Protein AF-A0A3D4UGZ9-F1 (afdb_monomer_lite)

Structure (mmCIF, N/CA/C/O backbone):
data_AF-A0A3D4UGZ9-F1
#
_entry.id   AF-A0A3D4UGZ9-F1
#
loop_
_atom_site.group_PDB
_atom_site.id
_atom_site.type_symbol
_atom_site.label_atom_id
_atom_site.label_alt_id
_atom_site.label_comp_id
_atom_site.label_asym_id
_atom_site.label_entity_id
_atom_site.label_seq_id
_atom_site.pdbx_PDB_ins_code
_atom_site.Cartn_x
_atom_site.Cartn_y
_atom_site.Cartn_z
_atom_site.occupancy
_atom_site.B_iso_or_equiv
_atom_site.auth_seq_id
_atom_site.auth_comp_id
_atom_site.auth_asym_id
_atom_site.auth_atom_id
_atom_site.pdbx_PDB_model_num
ATOM 1 N N . MET A 1 1 ? 10.983 0.831 2.701 1.00 63.72 1 MET A N 1
ATOM 2 C CA . MET A 1 1 ? 11.232 -0.296 1.772 1.00 63.72 1 MET A CA 1
ATOM 3 C C . MET A 1 1 ? 12.088 -1.407 2.385 1.00 63.72 1 MET A C 1
ATOM 5 O O . MET A 1 1 ? 12.460 -2.305 1.653 1.00 63.72 1 MET A O 1
ATOM 9 N N . LYS A 1 2 ? 12.383 -1.418 3.697 1.00 82.94 2 LYS A N 1
ATOM 10 C CA . LYS A 1 2 ? 13.277 -2.439 4.282 1.00 82.94 2 LYS A CA 1
ATOM 11 C C . LYS A 1 2 ? 12.765 -3.884 4.125 1.00 82.94 2 LYS A C 1
ATOM 13 O O . LYS A 1 2 ? 13.561 -4.806 4.152 1.00 82.94 2 LYS A O 1
ATOM 18 N N . GLN A 1 3 ? 11.457 -4.058 3.938 1.00 91.06 3 GLN A N 1
ATOM 19 C CA . GLN A 1 3 ? 10.785 -5.354 3.800 1.00 91.06 3 GLN A CA 1
ATOM 20 C C . GLN A 1 3 ? 10.280 -5.632 2.375 1.00 91.06 3 GLN A C 1
ATOM 22 O O . GLN A 1 3 ? 9.512 -6.568 2.171 1.00 91.06 3 GLN A O 1
ATOM 27 N N . CYS A 1 4 ? 10.652 -4.803 1.393 1.00 94.19 4 CYS A N 1
ATOM 28 C CA . CYS A 1 4 ? 10.205 -4.983 0.016 1.00 94.19 4 CYS A CA 1
ATOM 29 C C . CYS A 1 4 ? 11.372 -5.387 -0.880 1.00 94.19 4 CYS A C 1
AT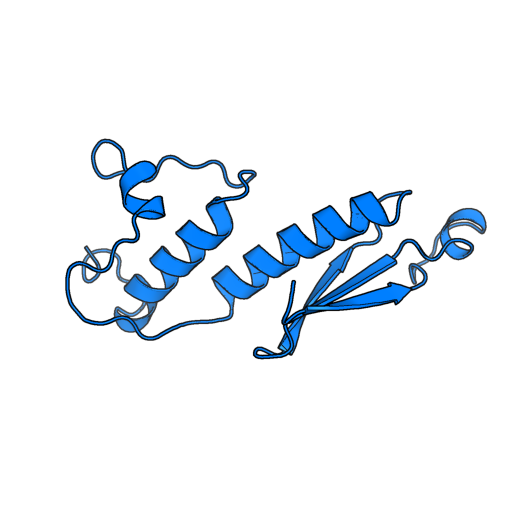OM 31 O O . CYS A 1 4 ? 12.402 -4.712 -0.878 1.00 94.19 4 CYS A O 1
ATOM 33 N N . THR A 1 5 ? 11.169 -6.412 -1.700 1.00 96.06 5 THR A N 1
ATOM 34 C CA . THR A 1 5 ? 12.089 -6.765 -2.784 1.00 96.06 5 THR A CA 1
ATOM 35 C C . THR A 1 5 ? 11.657 -6.044 -4.057 1.00 96.06 5 THR A C 1
ATOM 37 O O . THR A 1 5 ? 10.473 -6.039 -4.396 1.00 96.06 5 THR A O 1
ATOM 40 N N . LEU A 1 6 ? 12.604 -5.398 -4.743 1.00 95.44 6 LEU A N 1
ATOM 41 C CA . LEU A 1 6 ? 12.376 -4.712 -6.016 1.00 95.44 6 LEU A CA 1
ATOM 42 C C . LEU A 1 6 ? 13.094 -5.461 -7.130 1.00 95.44 6 LEU A C 1
ATOM 44 O O . LEU A 1 6 ? 14.318 -5.567 -7.111 1.00 95.44 6 LEU A O 1
ATOM 48 N N . THR A 1 7 ? 12.333 -5.874 -8.136 1.00 94.25 7 THR A N 1
ATOM 49 C CA . THR A 1 7 ? 12.856 -6.501 -9.350 1.00 94.25 7 THR A CA 1
ATOM 50 C C . THR A 1 7 ? 12.572 -5.609 -10.549 1.00 94.25 7 THR A C 1
ATOM 52 O O . THR A 1 7 ? 11.495 -5.019 -10.669 1.00 94.25 7 THR A O 1
ATOM 55 N N . ARG A 1 8 ? 13.557 -5.484 -11.440 1.00 92.25 8 ARG A N 1
ATOM 56 C CA . ARG A 1 8 ? 13.409 -4.794 -12.724 1.00 92.25 8 ARG A CA 1
ATOM 57 C C . ARG A 1 8 ? 13.291 -5.833 -13.826 1.00 92.25 8 ARG A C 1
ATOM 59 O O . ARG A 1 8 ? 13.982 -6.843 -13.792 1.00 92.25 8 ARG A O 1
ATOM 66 N N . GLY A 1 9 ? 12.427 -5.576 -14.795 1.00 87.19 9 GLY A N 1
ATOM 67 C CA . GLY A 1 9 ? 12.203 -6.485 -15.906 1.00 87.19 9 GLY A CA 1
ATOM 68 C C . GLY A 1 9 ? 11.835 -5.759 -17.188 1.00 87.19 9 GLY A C 1
ATOM 69 O O . GLY A 1 9 ? 11.754 -4.527 -17.252 1.00 87.19 9 GLY A O 1
ATOM 70 N N . ARG A 1 10 ? 11.587 -6.550 -18.226 1.00 81.88 10 ARG A N 1
ATOM 71 C CA . ARG A 1 10 ? 11.065 -6.075 -19.509 1.00 81.88 10 ARG A CA 1
ATOM 72 C C . ARG A 1 10 ? 9.546 -6.166 -19.479 1.00 81.88 10 ARG A C 1
ATOM 74 O O . ARG A 1 10 ? 8.993 -7.087 -18.889 1.00 81.88 10 ARG A O 1
ATOM 81 N N . ALA A 1 11 ? 8.869 -5.208 -20.104 1.00 66.50 11 ALA A N 1
ATOM 82 C CA . ALA A 1 11 ? 7.425 -5.304 -20.264 1.00 66.50 11 ALA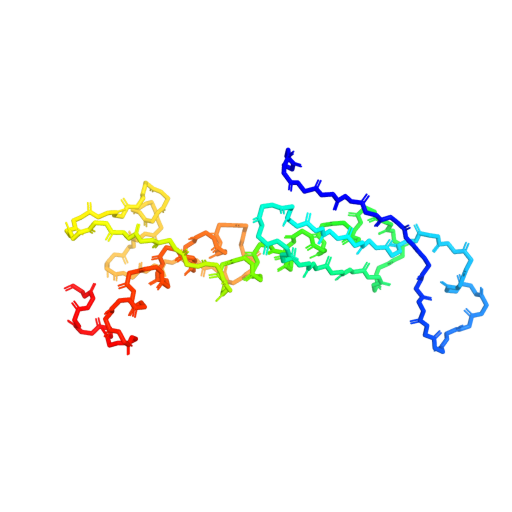 A CA 1
ATOM 83 C C . ALA A 1 11 ? 7.118 -6.449 -21.243 1.00 66.50 11 ALA A C 1
ATOM 85 O O . ALA A 1 11 ? 7.512 -6.378 -22.403 1.00 66.50 11 ALA A O 1
ATOM 86 N N . SER A 1 12 ? 6.435 -7.496 -20.784 1.00 58.91 12 SER A N 1
ATOM 87 C CA . SER A 1 12 ? 5.897 -8.543 -21.651 1.00 58.91 12 SER A CA 1
ATOM 88 C C . SER A 1 12 ? 4.541 -8.087 -22.202 1.00 58.91 12 SER A C 1
ATOM 90 O O . SER A 1 12 ? 3.617 -7.764 -21.459 1.00 58.91 12 SER A O 1
ATOM 92 N N . GLY A 1 13 ? 4.429 -7.982 -23.525 1.00 58.88 13 GLY A N 1
ATOM 93 C CA . GLY A 1 13 ? 3.176 -7.659 -24.209 1.00 58.88 13 GLY A CA 1
ATOM 94 C C . GLY A 1 13 ? 3.392 -7.325 -25.688 1.00 58.88 13 GLY A C 1
ATOM 95 O O . GLY A 1 13 ? 4.501 -6.936 -26.059 1.00 58.88 13 GLY A O 1
ATOM 96 N N . PRO A 1 14 ? 2.361 -7.452 -26.546 1.00 49.12 14 PRO A N 1
ATOM 97 C CA . PRO A 1 14 ? 2.451 -7.093 -27.958 1.00 49.12 14 PRO A CA 1
ATOM 98 C C . PRO A 1 14 ? 2.644 -5.576 -28.067 1.00 49.12 14 PRO A C 1
ATOM 100 O O . PRO A 1 14 ? 1.724 -4.777 -27.906 1.00 49.12 14 PRO A O 1
ATOM 103 N N . GLY A 1 15 ? 3.890 -5.161 -28.247 1.00 51.84 15 GLY A N 1
ATOM 104 C CA . GLY A 1 15 ? 4.294 -3.769 -28.344 1.00 51.84 15 GLY A CA 1
ATOM 105 C C . GLY A 1 15 ? 5.541 -3.671 -29.204 1.00 51.84 15 GLY A C 1
ATOM 106 O O . GLY A 1 15 ? 6.421 -4.526 -29.121 1.00 51.84 15 GLY A O 1
ATOM 107 N N . GLY A 1 16 ? 5.587 -2.644 -30.054 1.00 59.66 16 GLY A N 1
ATOM 108 C CA . GLY A 1 16 ? 6.659 -2.440 -31.024 1.00 59.66 16 GLY A CA 1
ATOM 109 C C . GLY A 1 16 ? 8.062 -2.469 -30.409 1.00 59.66 16 GLY A C 1
ATOM 110 O O . GLY A 1 16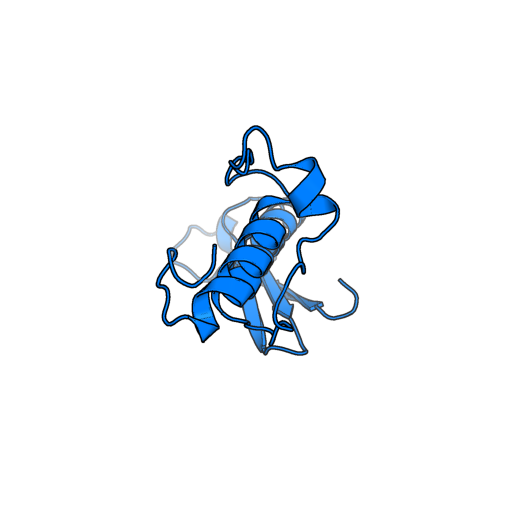 ? 8.252 -2.212 -29.220 1.00 59.66 16 GLY A O 1
ATOM 111 N N . GLN A 1 17 ? 9.047 -2.749 -31.262 1.00 58.09 17 GLN A N 1
ATOM 112 C CA . GLN A 1 17 ? 10.460 -3.032 -30.967 1.00 58.09 17 GLN A CA 1
ATOM 113 C C . GLN A 1 17 ? 11.114 -2.123 -29.897 1.00 58.09 17 GLN A C 1
ATOM 115 O O . GLN A 1 17 ? 11.958 -2.580 -29.130 1.00 58.09 17 GLN A O 1
ATOM 120 N N . HIS A 1 18 ? 10.684 -0.860 -29.779 1.00 52.84 18 HIS A N 1
ATOM 121 C CA . HIS A 1 18 ? 11.176 0.095 -28.778 1.00 52.84 18 HIS A CA 1
ATOM 122 C C . HIS A 1 18 ? 10.711 -0.202 -27.333 1.00 52.84 18 HIS A C 1
ATOM 124 O O . HIS A 1 18 ? 11.459 0.031 -26.385 1.00 52.84 18 HIS A O 1
ATOM 130 N N . ARG A 1 19 ? 9.501 -0.749 -27.134 1.00 52.94 19 ARG A N 1
ATOM 131 C CA . ARG A 1 19 ? 8.942 -1.079 -25.804 1.00 52.94 19 ARG A CA 1
ATOM 132 C C . ARG A 1 19 ? 9.647 -2.276 -25.151 1.00 52.94 19 ARG A C 1
ATOM 134 O O . ARG A 1 19 ? 9.695 -2.359 -23.928 1.00 52.94 19 ARG A O 1
ATOM 141 N N . ASN A 1 20 ? 10.248 -3.149 -25.960 1.00 55.47 20 ASN A N 1
ATOM 142 C CA . ASN A 1 20 ? 10.851 -4.408 -25.511 1.00 55.47 20 ASN A CA 1
ATOM 143 C C . ASN A 1 20 ? 12.340 -4.284 -25.140 1.00 55.47 20 ASN A C 1
ATOM 145 O O . ASN A 1 20 ? 12.907 -5.226 -24.589 1.00 55.47 20 ASN A O 1
ATOM 149 N N . LYS A 1 21 ? 12.987 -3.141 -25.426 1.00 57.72 21 LYS A N 1
ATOM 150 C CA . LYS A 1 21 ? 14.445 -2.984 -25.266 1.00 57.72 21 LYS A CA 1
ATOM 151 C C . LYS A 1 21 ? 14.880 -2.462 -23.891 1.00 57.72 21 LYS A C 1
ATOM 153 O O . LYS A 1 21 ? 16.020 -2.696 -23.504 1.00 57.72 21 LYS A O 1
ATOM 158 N N . VAL A 1 22 ? 14.015 -1.768 -23.145 1.00 66.56 22 VAL A N 1
ATOM 159 C CA . VAL A 1 22 ? 14.410 -1.105 -21.888 1.00 66.56 22 VAL A CA 1
ATOM 160 C C . VAL A 1 22 ? 13.736 -1.756 -20.682 1.00 66.56 22 VAL A C 1
ATOM 162 O O . VAL A 1 22 ? 12.507 -1.817 -20.605 1.00 66.56 22 VAL A O 1
ATOM 165 N N . GLU A 1 23 ? 14.546 -2.188 -19.711 1.00 78.50 23 GLU A N 1
ATOM 166 C CA . GLU A 1 23 ? 14.122 -2.765 -18.425 1.00 78.50 23 GLU A CA 1
ATOM 167 C C . GLU A 1 23 ? 13.518 -1.701 -17.495 1.00 78.50 23 GLU A C 1
ATOM 169 O O . GLU A 1 23 ? 14.110 -1.222 -16.516 1.00 78.50 23 GLU A O 1
ATOM 174 N N . THR A 1 24 ? 12.330 -1.253 -17.885 1.00 88.19 24 THR A N 1
ATOM 175 C CA . THR A 1 24 ? 11.544 -0.219 -17.208 1.00 88.19 24 THR A CA 1
ATOM 176 C C . THR A 1 24 ? 10.420 -0.802 -16.371 1.00 88.19 24 THR A C 1
ATOM 178 O O . THR A 1 24 ? 9.873 -0.072 -15.545 1.00 88.19 24 THR A O 1
ATOM 181 N N . HIS A 1 25 ? 10.087 -2.084 -16.549 1.00 92.00 25 HIS A N 1
ATOM 182 C CA . HIS A 1 25 ? 9.087 -2.761 -15.736 1.00 92.00 25 HIS A CA 1
ATOM 183 C C . HIS A 1 25 ? 9.626 -2.937 -14.315 1.00 92.00 25 HIS A C 1
ATOM 185 O O . HIS A 1 25 ? 10.779 -3.329 -14.133 1.00 92.00 25 HIS A O 1
ATOM 191 N N . ILE A 1 26 ? 8.802 -2.624 -13.322 1.00 95.00 26 ILE A N 1
ATOM 192 C CA . ILE A 1 26 ? 9.116 -2.748 -11.903 1.00 95.00 26 ILE A CA 1
ATOM 193 C C . ILE A 1 26 ? 8.116 -3.699 -11.266 1.00 95.00 26 ILE A C 1
ATOM 195 O O . ILE A 1 26 ? 6.912 -3.460 -11.343 1.00 95.00 26 ILE A O 1
ATOM 199 N N . THR A 1 27 ? 8.636 -4.694 -10.564 1.00 95.25 27 THR A N 1
ATOM 200 C CA . THR A 1 27 ? 7.888 -5.574 -9.668 1.00 95.25 27 THR A CA 1
ATOM 201 C C . THR A 1 27 ? 8.335 -5.291 -8.240 1.00 95.25 27 THR A C 1
ATOM 203 O O . THR A 1 27 ? 9.533 -5.211 -7.963 1.00 95.25 27 THR A O 1
ATOM 206 N N . LEU A 1 28 ? 7.381 -5.094 -7.333 1.00 96.88 28 LEU A N 1
ATOM 207 C CA . LEU A 1 28 ? 7.621 -4.935 -5.903 1.00 96.88 28 LEU A CA 1
ATOM 208 C C . LEU A 1 28 ? 6.878 -6.021 -5.137 1.00 96.88 28 LEU A C 1
ATOM 210 O O . LEU A 1 28 ? 5.662 -6.127 -5.264 1.00 96.88 28 LEU A O 1
ATOM 214 N N . VAL A 1 29 ? 7.600 -6.743 -4.287 1.00 97.44 29 VAL A N 1
ATOM 215 C CA . VAL A 1 29 ? 7.045 -7.775 -3.404 1.00 97.44 29 VAL A CA 1
ATOM 216 C C . VAL A 1 29 ? 7.245 -7.339 -1.961 1.00 97.44 29 VAL A C 1
ATOM 218 O O . VAL A 1 29 ? 8.353 -6.964 -1.582 1.00 97.44 29 VAL A O 1
ATOM 221 N N . HIS A 1 30 ? 6.192 -7.363 -1.146 1.00 97.25 30 HIS A N 1
ATOM 222 C CA . HIS A 1 30 ? 6.307 -7.206 0.301 1.00 97.25 30 HIS A CA 1
ATOM 223 C C . HIS A 1 30 ? 6.587 -8.571 0.935 1.00 97.25 30 HIS A C 1
ATOM 225 O O . HIS A 1 30 ? 5.688 -9.395 1.071 1.00 97.25 30 HIS A O 1
ATOM 231 N N . ASN A 1 31 ? 7.842 -8.811 1.319 1.00 96.56 31 ASN A N 1
ATOM 232 C CA . ASN A 1 31 ? 8.322 -10.136 1.722 1.00 96.56 31 ASN A CA 1
ATOM 233 C C . ASN A 1 31 ? 7.526 -10.760 2.886 1.00 96.56 31 ASN A C 1
ATOM 235 O O . ASN A 1 31 ? 7.225 -11.945 2.795 1.00 96.56 31 ASN A O 1
ATOM 239 N N . PRO A 1 32 ? 7.130 -10.012 3.940 1.00 95.56 32 PRO A N 1
ATOM 240 C CA . PRO A 1 32 ? 6.381 -10.596 5.053 1.00 95.56 32 PRO A CA 1
ATOM 241 C C . PRO A 1 32 ? 4.986 -11.103 4.678 1.00 95.56 32 PRO A C 1
ATOM 243 O O . PRO A 1 32 ? 4.488 -12.015 5.323 1.00 95.56 32 PRO A O 1
ATOM 246 N N . THR A 1 33 ? 4.339 -10.505 3.671 1.00 95.75 33 THR A N 1
ATOM 247 C CA . THR A 1 33 ? 2.939 -10.820 3.328 1.00 95.75 33 THR A CA 1
ATOM 248 C C . THR A 1 33 ? 2.792 -11.500 1.971 1.00 95.75 33 THR A C 1
ATOM 250 O O . THR A 1 33 ? 1.682 -11.852 1.594 1.00 95.75 33 THR A O 1
ATOM 253 N N . GLY A 1 34 ? 3.867 -11.612 1.185 1.00 96.31 34 GLY A N 1
ATOM 254 C CA . GLY A 1 34 ? 3.845 -12.138 -0.185 1.00 96.31 34 GLY A CA 1
ATOM 255 C C . GLY A 1 34 ? 3.140 -11.247 -1.218 1.00 96.31 34 GLY A C 1
ATOM 256 O O . GLY A 1 34 ? 3.220 -11.521 -2.410 1.00 96.31 34 GLY A O 1
ATOM 257 N N . VAL A 1 35 ? 2.473 -10.169 -0.792 1.00 97.19 35 VAL A N 1
ATOM 258 C CA . VAL A 1 35 ? 1.725 -9.267 -1.680 1.00 97.19 35 VAL A CA 1
ATOM 259 C C . VAL A 1 35 ? 2.665 -8.612 -2.687 1.00 97.19 35 VAL A C 1
ATOM 261 O O . VAL A 1 35 ? 3.669 -7.993 -2.323 1.00 97.19 35 VAL A O 1
ATOM 264 N N . GLU A 1 36 ? 2.288 -8.701 -3.957 1.00 96.81 36 GLU A N 1
ATOM 265 C CA . GLU A 1 36 ? 3.039 -8.158 -5.079 1.00 96.81 36 GLU A CA 1
ATOM 266 C C . GLU A 1 36 ? 2.264 -7.032 -5.776 1.00 96.81 36 GLU A C 1
ATOM 268 O O . GLU A 1 36 ? 1.039 -7.066 -5.897 1.00 96.81 36 GLU A O 1
ATOM 273 N N . ALA A 1 37 ? 2.990 -6.034 -6.280 1.00 96.69 37 ALA A N 1
ATOM 274 C CA . ALA A 1 37 ? 2.465 -5.102 -7.264 1.00 96.69 37 ALA A CA 1
ATOM 275 C C . ALA A 1 37 ? 3.498 -4.763 -8.339 1.00 96.69 37 ALA A C 1
ATOM 277 O O . ALA A 1 37 ? 4.689 -4.599 -8.070 1.00 96.69 37 ALA A O 1
ATOM 278 N N . GLN A 1 38 ? 3.008 -4.576 -9.562 1.00 95.38 38 GLN A N 1
ATOM 279 C CA . GLN A 1 38 ? 3.831 -4.330 -10.741 1.00 95.38 38 GLN A CA 1
ATOM 280 C C . GLN A 1 38 ? 3.449 -3.024 -11.440 1.00 95.38 38 GLN A C 1
ATOM 282 O O . GLN A 1 38 ? 2.308 -2.560 -11.337 1.00 95.38 38 GLN A O 1
ATOM 287 N N . ALA A 1 39 ? 4.389 -2.426 -12.172 1.00 94.25 39 ALA A N 1
ATOM 288 C CA . ALA A 1 39 ? 4.144 -1.293 -13.062 1.00 94.25 39 ALA A CA 1
ATOM 289 C C . ALA A 1 39 ? 5.137 -1.269 -14.231 1.00 94.25 39 ALA A C 1
ATOM 291 O O . ALA A 1 39 ? 6.336 -1.472 -14.055 1.00 94.25 39 ALA A O 1
ATOM 292 N N . GLY A 1 40 ? 4.638 -0.961 -15.425 1.00 91.69 40 GLY A N 1
ATOM 293 C CA . GLY A 1 40 ? 5.427 -0.947 -16.663 1.00 91.69 40 GLY A CA 1
ATOM 294 C C . GLY A 1 40 ? 4.861 -0.031 -17.747 1.00 91.69 40 GLY A C 1
ATOM 295 O O . GLY A 1 40 ? 5.252 -0.122 -18.907 1.00 91.69 40 GLY A O 1
ATOM 296 N N . GLU A 1 41 ? 3.900 0.821 -17.395 1.00 88.62 41 GLU A N 1
ATOM 297 C CA . GLU A 1 41 ? 3.208 1.721 -18.319 1.00 88.62 41 GLU A CA 1
ATOM 298 C C . GLU A 1 41 ? 3.970 3.023 -18.614 1.00 88.62 41 GLU A C 1
ATOM 300 O O . GLU A 1 41 ? 3.650 3.720 -19.577 1.00 88.62 41 GLU A O 1
ATOM 305 N N . ARG A 1 42 ? 4.959 3.392 -17.792 1.00 89.94 42 ARG A N 1
ATOM 306 C CA . ARG A 1 42 ? 5.765 4.606 -17.975 1.00 89.94 42 ARG A CA 1
ATOM 307 C C . ARG A 1 42 ? 7.073 4.302 -18.688 1.00 89.94 42 ARG A C 1
ATOM 309 O O . ARG A 1 42 ? 7.601 3.196 -18.614 1.00 89.94 42 ARG A O 1
ATOM 316 N N . ARG A 1 43 ? 7.620 5.327 -19.346 1.00 85.94 43 ARG A N 1
ATOM 317 C CA . ARG A 1 43 ? 8.900 5.248 -20.069 1.00 85.94 43 ARG A CA 1
ATOM 318 C C . ARG A 1 43 ? 10.099 5.165 -19.125 1.00 85.94 43 ARG A C 1
ATOM 320 O O . ARG A 1 43 ? 11.130 4.627 -19.503 1.00 85.94 43 ARG A O 1
ATOM 327 N N . LEU A 1 44 ? 9.981 5.717 -17.916 1.00 89.38 44 LEU A N 1
ATOM 328 C CA . LEU A 1 44 ? 11.064 5.762 -16.939 1.00 89.38 44 LEU A CA 1
ATOM 329 C C . LEU A 1 44 ? 10.826 4.756 -15.810 1.00 89.38 44 LEU A C 1
ATOM 331 O O . LEU A 1 44 ? 9.785 4.776 -15.153 1.00 89.38 44 LEU A O 1
ATOM 335 N N . ALA A 1 45 ? 11.846 3.950 -15.504 1.00 90.62 45 ALA A N 1
ATOM 336 C CA . ALA A 1 45 ? 11.805 2.974 -14.411 1.00 90.62 45 ALA A CA 1
ATOM 337 C C . ALA A 1 45 ? 11.459 3.619 -13.055 1.00 90.62 45 ALA A C 1
ATOM 339 O O . ALA A 1 45 ? 10.679 3.070 -12.286 1.00 90.62 45 ALA A O 1
ATOM 340 N N . LYS A 1 46 ? 11.969 4.829 -12.781 1.00 93.81 46 LYS A N 1
ATOM 341 C CA . LYS A 1 46 ? 11.674 5.582 -11.548 1.00 93.81 46 LYS A CA 1
ATOM 342 C C . LYS A 1 46 ? 10.196 5.965 -11.427 1.00 93.81 46 LYS A C 1
ATOM 344 O O . LYS A 1 46 ? 9.653 6.003 -10.326 1.00 93.81 46 LYS A O 1
ATOM 349 N N . GLU A 1 47 ? 9.535 6.262 -12.543 1.00 94.38 47 GLU A N 1
ATOM 350 C CA . GLU A 1 47 ? 8.099 6.546 -12.547 1.00 94.38 47 GLU A CA 1
ATOM 351 C C . GLU A 1 47 ? 7.296 5.270 -12.316 1.00 94.38 47 GLU A C 1
ATOM 353 O O . GLU A 1 47 ? 6.407 5.266 -11.465 1.00 94.38 47 GLU A O 1
ATOM 358 N N . ASN A 1 48 ? 7.667 4.174 -12.984 1.00 94.25 48 ASN A N 1
ATOM 359 C CA . ASN A 1 48 ? 7.074 2.862 -12.729 1.00 94.25 48 ASN A CA 1
ATOM 360 C C . ASN A 1 48 ? 7.273 2.432 -11.271 1.00 94.25 48 ASN A C 1
ATOM 362 O O . ASN A 1 48 ? 6.328 1.967 -10.651 1.00 94.25 48 ASN A O 1
ATOM 366 N N . GLN A 1 49 ? 8.428 2.696 -10.658 1.00 95.12 49 GLN A N 1
ATOM 367 C CA . GLN A 1 49 ? 8.663 2.394 -9.244 1.00 95.12 49 GLN A CA 1
ATOM 368 C C . GLN A 1 49 ? 7.696 3.146 -8.320 1.00 95.12 49 GLN A C 1
ATOM 370 O O . GLN A 1 49 ? 7.166 2.561 -7.377 1.00 95.12 49 GLN A O 1
ATOM 375 N N . ARG A 1 50 ? 7.419 4.431 -8.591 1.00 95.06 50 ARG A N 1
ATOM 376 C CA . ARG A 1 50 ? 6.423 5.202 -7.823 1.00 95.06 50 ARG A CA 1
ATOM 377 C C . ARG A 1 50 ? 5.019 4.625 -7.986 1.00 95.06 50 ARG A C 1
ATOM 379 O O . ARG A 1 50 ? 4.272 4.560 -7.012 1.00 95.06 50 ARG A O 1
ATOM 386 N N . VAL A 1 51 ? 4.666 4.205 -9.200 1.00 95.44 51 VAL A N 1
ATOM 387 C CA . VAL A 1 51 ? 3.358 3.604 -9.481 1.00 95.44 51 VAL A CA 1
ATOM 388 C C . VAL A 1 51 ? 3.221 2.235 -8.816 1.00 95.44 51 VAL A C 1
ATOM 390 O O . VAL A 1 51 ? 2.239 2.015 -8.110 1.00 95.44 51 VAL A O 1
ATOM 393 N N . ALA A 1 52 ? 4.213 1.355 -8.964 1.00 95.88 52 ALA A N 1
ATOM 394 C CA . ALA A 1 52 ? 4.257 0.049 -8.315 1.00 95.88 52 ALA A CA 1
ATOM 395 C C . ALA A 1 52 ? 4.160 0.195 -6.793 1.00 95.88 52 ALA A C 1
ATOM 397 O O . ALA A 1 52 ? 3.376 -0.503 -6.164 1.00 95.88 52 ALA A O 1
ATOM 398 N N . LEU A 1 53 ? 4.871 1.160 -6.197 1.00 95.56 53 LEU A N 1
ATOM 399 C CA . LEU A 1 53 ? 4.801 1.404 -4.755 1.00 95.56 53 LEU A CA 1
ATOM 400 C C . LEU A 1 53 ? 3.404 1.854 -4.318 1.00 95.56 53 LEU A C 1
ATOM 402 O O . LEU A 1 53 ? 2.903 1.401 -3.290 1.00 95.56 53 LEU A O 1
ATOM 406 N N . LYS A 1 54 ? 2.765 2.745 -5.084 1.00 95.31 54 LYS A N 1
ATOM 407 C CA . LYS A 1 54 ? 1.394 3.180 -4.797 1.00 95.31 54 LYS A CA 1
ATOM 408 C C . LYS A 1 54 ? 0.412 2.008 -4.877 1.00 95.31 54 LYS A C 1
ATOM 410 O O . LYS A 1 54 ? -0.434 1.882 -3.997 1.00 95.31 54 LYS A O 1
ATOM 415 N N . ARG A 1 55 ? 0.540 1.159 -5.901 1.00 96.31 55 ARG A N 1
ATOM 416 C CA . ARG A 1 55 ? -0.265 -0.061 -6.060 1.00 96.31 55 ARG A CA 1
ATOM 417 C C . ARG A 1 55 ? -0.029 -1.026 -4.901 1.00 96.31 55 ARG A C 1
ATOM 419 O O . ARG A 1 55 ? -0.997 -1.421 -4.272 1.00 96.31 55 ARG A O 1
ATOM 426 N N . LEU A 1 56 ? 1.229 -1.292 -4.545 1.00 97.00 56 LEU A N 1
ATOM 427 C CA . LEU A 1 56 ? 1.586 -2.177 -3.435 1.00 97.00 56 LEU A CA 1
ATOM 428 C C . LEU A 1 56 ? 0.946 -1.723 -2.123 1.00 97.00 56 LEU A C 1
ATOM 430 O O . LEU A 1 56 ? 0.358 -2.531 -1.418 1.00 97.00 56 LEU A O 1
ATOM 434 N N . ARG A 1 57 ? 1.016 -0.423 -1.809 1.00 96.38 57 ARG A N 1
ATOM 435 C CA . ARG A 1 57 ? 0.384 0.131 -0.602 1.00 96.38 57 ARG A CA 1
ATOM 436 C C . ARG A 1 57 ? -1.125 -0.096 -0.581 1.00 96.38 57 ARG A C 1
ATOM 438 O O . ARG A 1 57 ? -1.655 -0.412 0.474 1.00 96.38 57 ARG A O 1
ATOM 445 N N . LEU A 1 58 ? -1.801 0.062 -1.719 1.00 96.75 58 LEU A N 1
ATOM 446 C CA . LEU A 1 58 ? -3.235 -0.218 -1.824 1.00 96.75 58 LEU A CA 1
ATOM 447 C C . LEU A 1 58 ? -3.526 -1.714 -1.682 1.00 96.75 58 LEU A C 1
ATOM 449 O O . LEU A 1 58 ? -4.415 -2.070 -0.922 1.00 96.75 58 LEU A O 1
ATOM 453 N N . CYS A 1 59 ? -2.755 -2.581 -2.344 1.00 96.94 59 CYS A N 1
ATOM 454 C CA . CYS A 1 59 ? -2.901 -4.030 -2.217 1.00 96.94 59 CYS A CA 1
ATOM 455 C C . CYS A 1 59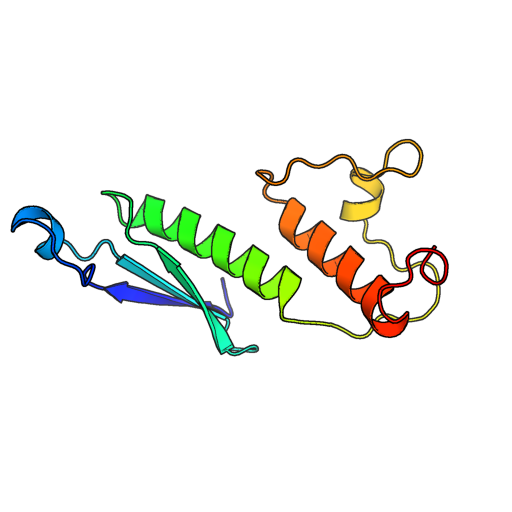 ? -2.748 -4.469 -0.758 1.00 96.94 59 CYS A C 1
ATOM 457 O O . CYS A 1 59 ? -3.640 -5.132 -0.242 1.00 96.94 59 CYS A O 1
ATOM 459 N N . LEU A 1 60 ? -1.691 -4.018 -0.072 1.00 96.62 60 LEU A N 1
ATOM 460 C CA . LEU A 1 60 ? -1.486 -4.266 1.358 1.00 96.62 60 LEU A CA 1
ATOM 461 C C . LEU A 1 60 ? -2.675 -3.774 2.183 1.00 96.62 60 LEU A C 1
ATOM 463 O O . LEU A 1 60 ? -3.241 -4.546 2.948 1.00 96.62 60 LEU A O 1
ATOM 467 N N . ALA A 1 61 ? -3.100 -2.528 1.961 1.00 95.94 61 ALA A N 1
ATOM 468 C CA . ALA A 1 61 ? -4.233 -1.949 2.667 1.00 95.94 61 ALA A CA 1
ATOM 469 C C . ALA A 1 61 ? -5.521 -2.750 2.486 1.00 95.94 61 ALA A C 1
ATOM 471 O O . ALA A 1 61 ? -6.319 -2.767 3.404 1.00 95.94 61 ALA A O 1
ATOM 472 N N . THR A 1 62 ? -5.726 -3.425 1.350 1.00 95.38 62 THR A N 1
ATOM 473 C CA . THR A 1 62 ? -6.940 -4.215 1.066 1.00 95.38 62 THR A CA 1
ATOM 474 C C . THR A 1 62 ? -6.837 -5.703 1.396 1.00 95.38 62 THR A C 1
ATOM 476 O O . THR A 1 62 ? -7.853 -6.302 1.728 1.00 95.38 62 THR A O 1
ATOM 479 N N . GLN A 1 63 ? -5.642 -6.296 1.370 1.00 95.75 63 GLN A N 1
ATOM 480 C CA . GLN A 1 63 ? -5.457 -7.752 1.474 1.00 95.75 63 GLN A CA 1
ATOM 481 C C . GLN A 1 63 ? -4.890 -8.213 2.817 1.00 95.75 63 GLN A C 1
ATOM 483 O O . GLN A 1 63 ? -4.996 -9.389 3.143 1.00 95.75 63 GLN A O 1
ATOM 488 N N . VAL A 1 64 ? -4.261 -7.321 3.581 1.00 95.19 64 VAL A N 1
ATOM 489 C CA . VAL A 1 64 ? -3.583 -7.678 4.831 1.00 95.19 64 VAL A CA 1
ATOM 490 C C . VAL A 1 64 ? -4.336 -7.053 5.983 1.00 95.19 64 VAL A C 1
ATOM 492 O O . VAL A 1 64 ? -4.323 -5.829 6.093 1.00 95.19 64 VAL A O 1
ATOM 495 N N . ARG A 1 65 ? -4.963 -7.887 6.816 1.00 94.44 65 ARG A N 1
ATOM 496 C CA . ARG A 1 65 ? -5.611 -7.474 8.065 1.00 94.44 65 ARG A CA 1
ATOM 497 C C . ARG A 1 65 ? -4.668 -7.612 9.249 1.00 94.44 65 ARG A C 1
ATOM 499 O O . ARG A 1 65 ? -3.834 -8.519 9.276 1.00 94.44 65 ARG A O 1
ATOM 506 N N . VAL A 1 66 ? -4.836 -6.731 10.224 1.00 91.12 66 VAL A N 1
ATOM 507 C CA . VAL A 1 66 ? -4.206 -6.835 11.541 1.00 91.12 66 VAL A CA 1
ATOM 508 C C . VAL A 1 66 ? -5.303 -6.801 12.595 1.00 91.12 66 VAL A C 1
ATOM 510 O O . VAL A 1 66 ? -6.224 -5.995 12.506 1.00 91.12 66 VAL A O 1
ATOM 513 N N . GLU A 1 67 ? -5.206 -7.679 13.591 1.00 88.44 67 GLU A N 1
ATOM 514 C CA . GLU A 1 67 ? -6.109 -7.628 14.737 1.00 88.44 67 GLU A CA 1
ATOM 515 C C . GLU A 1 67 ? -5.895 -6.334 15.517 1.00 88.44 67 GLU A C 1
ATOM 517 O O . GLU A 1 67 ? -4.770 -5.964 15.864 1.00 88.44 67 GLU A O 1
ATOM 522 N N . VAL A 1 68 ? -6.999 -5.656 15.807 1.00 89.19 68 VAL A N 1
ATOM 523 C CA . VAL A 1 68 ? -7.002 -4.420 16.577 1.00 89.19 68 VAL A CA 1
ATOM 524 C C . VAL A 1 68 ? -7.727 -4.626 17.905 1.00 89.19 68 VAL A C 1
ATOM 526 O O . VAL A 1 68 ? -8.745 -5.320 17.948 1.00 89.19 68 VAL A O 1
ATOM 529 N N . PRO A 1 69 ? -7.222 -4.050 19.011 1.00 87.31 69 PRO A N 1
ATOM 530 C CA . PRO A 1 69 ? -7.897 -4.144 20.295 1.00 87.31 69 PRO A CA 1
ATOM 531 C C . PRO A 1 69 ? -9.228 -3.385 20.273 1.00 87.31 69 PRO A C 1
ATOM 533 O O . PRO A 1 69 ? -9.428 -2.450 19.499 1.00 87.31 69 PRO A O 1
ATOM 536 N N . GLN A 1 70 ? -10.138 -3.765 21.167 1.00 81.62 70 GLN A N 1
ATOM 537 C CA . GLN A 1 70 ? -11.406 -3.061 21.325 1.00 81.62 70 GLN A CA 1
ATOM 538 C C . GLN A 1 70 ? -11.183 -1.673 21.950 1.00 81.62 70 GLN A C 1
ATOM 540 O O . GLN A 1 70 ? -10.467 -1.540 22.943 1.00 81.62 70 GLN A O 1
ATOM 545 N N . GLY A 1 71 ? -11.843 -0.648 21.403 1.00 82.56 71 GLY A N 1
ATOM 546 C CA . GLY A 1 71 ? -11.838 0.715 21.941 1.00 82.56 71 GLY A CA 1
ATOM 547 C C . GLY A 1 71 ? -11.194 1.743 21.010 1.00 82.56 71 GLY A C 1
ATOM 548 O O . GLY A 1 71 ? -11.216 1.609 19.789 1.00 82.56 71 GLY A O 1
ATOM 549 N N . GLU A 1 72 ? -10.657 2.815 21.593 1.00 84.12 72 GLU A N 1
ATOM 550 C CA . GLU A 1 72 ? -10.042 3.913 20.844 1.00 84.12 72 GLU A CA 1
ATOM 551 C C . GLU A 1 72 ? -8.657 3.510 20.326 1.00 84.12 72 GLU A C 1
ATOM 553 O O . GLU A 1 72 ? -7.670 3.542 21.060 1.00 84.12 72 GLU A O 1
ATOM 558 N N . ILE A 1 73 ? -8.592 3.166 19.044 1.00 87.94 73 ILE A N 1
ATOM 559 C CA . ILE A 1 73 ? -7.351 2.751 18.381 1.00 87.94 73 ILE A CA 1
ATOM 560 C C . ILE A 1 73 ? -6.880 3.724 17.299 1.00 87.94 73 ILE A C 1
ATOM 562 O O . ILE A 1 73 ? -5.898 3.437 16.612 1.00 87.94 73 ILE A O 1
ATOM 566 N N . ARG A 1 74 ? -7.589 4.847 17.092 1.00 90.25 74 ARG A N 1
ATOM 567 C CA . ARG A 1 74 ? -7.339 5.695 15.924 1.00 90.25 74 ARG A CA 1
ATOM 568 C C . ARG A 1 74 ? -5.927 6.251 15.978 1.00 90.25 74 ARG A C 1
ATOM 570 O O . ARG A 1 74 ? -5.520 6.860 16.973 1.00 90.25 74 ARG A O 1
ATOM 577 N N . SER A 1 75 ? -5.201 6.099 14.879 1.00 93.00 75 SER A N 1
ATOM 578 C CA . SER A 1 75 ? -3.844 6.615 14.761 1.00 93.00 75 SER A CA 1
ATOM 579 C C . SER A 1 75 ? -3.824 8.147 14.769 1.00 93.00 75 SER A C 1
ATOM 581 O O . SER A 1 75 ? -4.809 8.822 14.450 1.00 93.00 75 SER A O 1
ATOM 583 N N . GLU A 1 76 ? -2.668 8.737 15.073 1.00 93.88 76 GLU A N 1
ATOM 584 C CA . GLU A 1 76 ? -2.487 10.193 14.971 1.00 93.88 76 GLU A CA 1
ATOM 585 C C . GLU A 1 76 ? -2.725 10.703 13.543 1.00 93.88 76 GLU A C 1
ATOM 587 O O . GLU A 1 76 ? -3.293 11.779 13.340 1.00 93.88 76 GLU A O 1
ATOM 592 N N . LEU A 1 77 ? -2.377 9.895 12.535 1.00 93.44 77 LEU A N 1
ATOM 593 C CA . LEU A 1 77 ? -2.688 10.199 11.144 1.00 93.44 77 LEU A CA 1
ATOM 594 C C . LEU A 1 77 ? -4.203 10.274 10.932 1.00 93.44 77 LEU A C 1
ATOM 596 O O . LEU A 1 77 ? -4.688 11.262 10.376 1.00 93.44 77 LEU A O 1
ATOM 600 N N . TRP A 1 78 ? -4.953 9.280 11.408 1.00 93.06 78 TRP A N 1
ATOM 601 C CA . TRP A 1 78 ? -6.410 9.286 11.328 1.00 93.06 78 TRP A CA 1
ATOM 602 C C . TRP A 1 78 ? -7.010 10.515 12.006 1.00 93.06 78 TRP A C 1
ATOM 604 O O . TRP A 1 78 ? -7.818 11.223 11.399 1.00 93.06 78 TRP A O 1
ATOM 614 N N . LYS A 1 79 ? -6.578 10.827 13.234 1.00 92.31 79 LYS A N 1
ATOM 615 C CA . LYS A 1 79 ? -7.030 12.012 13.978 1.00 92.31 79 LYS A CA 1
ATOM 616 C C . LYS A 1 79 ? -6.737 13.304 13.215 1.00 92.31 79 LYS A C 1
ATOM 618 O O . LYS A 1 79 ? -7.634 14.128 13.069 1.00 92.31 79 LYS A O 1
ATOM 623 N N . SER A 1 80 ? -5.540 13.445 12.640 1.00 93.31 80 SER A N 1
ATOM 624 C CA . SER A 1 80 ? -5.156 14.629 11.854 1.00 93.31 80 SER A CA 1
ATOM 625 C C . SER A 1 80 ? -6.005 14.831 10.588 1.00 93.31 80 SER A C 1
ATOM 627 O O . SER A 1 80 ? -6.171 15.957 10.111 1.00 93.31 80 SER A O 1
ATOM 629 N N . ARG A 1 81 ? -6.556 13.742 10.030 1.00 92.00 81 ARG A N 1
ATOM 630 C CA . ARG A 1 81 ? -7.380 13.746 8.810 1.00 92.00 81 ARG A CA 1
ATOM 631 C C . ARG A 1 81 ? -8.879 13.717 9.080 1.00 92.00 81 ARG A C 1
ATOM 633 O O . ARG A 1 81 ? -9.657 13.895 8.141 1.00 92.00 81 ARG A O 1
ATOM 640 N N . CYS A 1 82 ? -9.294 13.518 10.327 1.00 89.75 82 CYS A N 1
ATOM 641 C CA . CYS A 1 82 ? -10.693 13.514 10.717 1.00 89.75 82 CYS A CA 1
ATOM 642 C C . CYS A 1 82 ? -11.161 14.943 11.020 1.00 89.75 82 CYS A C 1
ATOM 644 O O . CYS A 1 82 ? -10.688 15.589 11.952 1.00 89.75 82 CYS A O 1
ATOM 646 N N . ARG A 1 83 ? -12.117 15.447 10.237 1.00 85.81 83 ARG A N 1
ATOM 647 C CA . ARG A 1 83 ? -12.798 16.727 10.474 1.00 85.81 83 ARG A CA 1
ATOM 648 C C . ARG A 1 83 ? -14.295 16.475 10.550 1.00 85.81 83 ARG A C 1
ATOM 650 O O . ARG A 1 83 ? -14.851 15.840 9.659 1.00 85.81 83 ARG A O 1
ATOM 657 N N . ASN A 1 84 ? -14.957 16.962 11.600 1.00 85.38 84 ASN A N 1
ATOM 658 C CA . ASN A 1 84 ? -16.401 16.779 11.808 1.00 85.38 84 ASN A CA 1
ATOM 659 C C . ASN A 1 84 ? -16.854 15.311 11.663 1.00 85.38 84 ASN A C 1
ATOM 661 O O . ASN A 1 84 ? -17.825 15.022 10.967 1.00 85.38 84 ASN A O 1
ATOM 665 N N . ARG A 1 85 ? -16.119 14.380 12.291 1.00 81.56 85 ARG A N 1
ATOM 666 C CA . ARG A 1 85 ? -16.361 12.921 12.232 1.00 81.56 85 ARG A CA 1
ATOM 667 C C . ARG A 1 85 ? -16.270 12.300 10.827 1.00 81.56 85 ARG A C 1
ATOM 669 O O . ARG A 1 85 ? -16.723 11.180 10.627 1.00 81.56 85 ARG A O 1
ATOM 676 N N . LYS A 1 86 ? -15.681 12.998 9.851 1.00 85.94 86 LYS A N 1
ATOM 677 C CA . LYS A 1 86 ? -15.428 12.483 8.500 1.00 85.94 86 LYS A CA 1
ATOM 678 C C . LYS A 1 86 ? -13.938 12.516 8.198 1.00 85.94 86 LYS A C 1
ATOM 680 O O . LYS A 1 86 ? -13.263 13.509 8.466 1.00 85.94 86 LYS A O 1
ATOM 685 N N . ILE A 1 87 ? -13.429 11.447 7.597 1.00 87.94 87 ILE A N 1
ATOM 686 C CA . ILE A 1 87 ? -12.057 11.419 7.088 1.00 87.94 87 ILE A CA 1
ATOM 687 C C . ILE A 1 87 ? -12.011 12.227 5.794 1.00 87.94 87 ILE A C 1
ATOM 689 O O . ILE A 1 87 ? -12.729 11.931 4.839 1.00 87.94 87 ILE A O 1
ATOM 693 N N . VAL A 1 88 ? -11.142 13.233 5.743 1.00 90.88 88 VAL A N 1
ATOM 694 C CA . VAL A 1 88 ? -10.930 14.054 4.549 1.00 90.88 88 VAL A CA 1
ATOM 695 C C . VAL A 1 88 ? -9.588 13.679 3.928 1.00 90.88 88 VAL A C 1
ATOM 697 O O . VAL A 1 88 ? -8.528 14.158 4.331 1.00 90.88 88 VAL A O 1
ATOM 700 N N . CYS A 1 89 ? -9.621 12.787 2.937 1.00 91.62 89 CYS A N 1
ATOM 701 C CA . CYS A 1 89 ? -8.429 12.376 2.202 1.00 91.62 89 CYS A CA 1
ATOM 702 C C . CYS A 1 89 ? -8.770 11.975 0.762 1.00 91.62 89 CYS A C 1
ATOM 704 O O . CYS A 1 89 ? -9.669 11.174 0.523 1.00 91.62 89 CYS A O 1
ATOM 706 N N . SER A 1 90 ? -8.035 12.517 -0.212 1.00 93.12 90 SER A N 1
ATOM 707 C CA . SER A 1 90 ? -8.158 12.090 -1.609 1.00 93.12 90 SER A CA 1
ATOM 708 C C . SER A 1 90 ? -7.572 10.691 -1.797 1.00 93.12 90 SER A C 1
ATOM 710 O O . SER A 1 90 ? -6.477 10.418 -1.312 1.00 93.12 90 SER A O 1
ATOM 712 N N . THR A 1 91 ? -8.203 9.860 -2.629 1.00 90.00 91 THR A N 1
ATOM 713 C CA . THR A 1 91 ? -7.686 8.535 -3.037 1.00 90.00 91 THR A CA 1
ATOM 714 C C . THR A 1 91 ? -6.309 8.592 -3.709 1.00 90.00 91 THR A C 1
ATOM 716 O O . THR A 1 91 ? -5.597 7.591 -3.815 1.00 90.00 91 THR A O 1
ATOM 719 N N . LYS A 1 92 ? -5.899 9.773 -4.192 1.00 90.00 92 LYS A N 1
ATOM 720 C CA . LYS A 1 92 ? -4.581 9.987 -4.797 1.00 90.00 92 LYS A CA 1
ATOM 721 C C . LYS A 1 92 ? -3.491 10.324 -3.780 1.00 90.00 92 LYS A C 1
ATOM 723 O O . LYS A 1 92 ? -2.321 10.240 -4.153 1.00 90.00 92 LYS A O 1
ATOM 728 N N . HIS A 1 93 ? -3.858 10.692 -2.555 1.00 93.50 93 HIS A N 1
ATOM 729 C CA . HIS A 1 93 ? -2.936 11.130 -1.515 1.00 93.50 93 HIS A CA 1
ATOM 730 C C . HIS A 1 93 ? -2.087 9.963 -0.978 1.00 93.50 93 HIS A C 1
ATOM 732 O O . HIS A 1 93 ? -2.539 8.820 -0.943 1.00 93.50 93 HIS A O 1
ATOM 738 N N . ALA A 1 94 ? -0.857 10.248 -0.542 1.00 91.25 94 ALA A N 1
ATOM 739 C CA . ALA A 1 94 ? 0.076 9.240 -0.030 1.00 91.25 94 ALA A CA 1
ATOM 740 C C . ALA A 1 94 ? -0.430 8.517 1.233 1.00 91.25 94 ALA A C 1
ATOM 742 O O . ALA A 1 94 ? -0.155 7.332 1.395 1.00 91.25 94 ALA A O 1
ATOM 743 N N . ASP A 1 95 ? -1.164 9.239 2.079 1.00 94.06 95 ASP A N 1
ATOM 744 C CA . ASP A 1 95 ? -1.763 8.765 3.336 1.00 94.06 95 ASP A CA 1
ATOM 745 C C . ASP A 1 95 ? -3.014 7.899 3.146 1.00 94.06 95 ASP A C 1
ATOM 747 O O . ASP A 1 95 ? -3.402 7.174 4.056 1.00 94.06 95 ASP A O 1
ATOM 751 N N . PHE A 1 96 ? -3.664 7.965 1.978 1.00 95.12 96 PHE A N 1
ATOM 752 C CA . PHE A 1 96 ? -4.930 7.265 1.747 1.00 95.12 96 PHE A CA 1
ATOM 753 C C . PHE A 1 96 ? -4.851 5.748 1.992 1.00 95.12 96 PHE A C 1
ATOM 755 O O . PHE A 1 96 ? -5.727 5.242 2.686 1.00 95.12 96 PHE A O 1
ATOM 762 N N . PRO A 1 97 ? -3.827 5.012 1.512 1.00 96.00 97 PRO A N 1
ATOM 763 C CA . PRO A 1 97 ? -3.722 3.582 1.789 1.00 96.00 97 PRO A CA 1
ATOM 764 C C . PRO A 1 97 ? -3.614 3.258 3.283 1.00 96.00 97 PRO A C 1
ATOM 766 O O . PRO A 1 97 ? -4.175 2.265 3.719 1.00 96.00 97 PRO A O 1
ATOM 769 N N . SER A 1 98 ? -2.934 4.095 4.072 1.00 94.62 98 SER A N 1
ATOM 770 C CA . SER A 1 98 ? -2.817 3.886 5.521 1.00 94.62 98 SER A CA 1
ATOM 771 C C . SER A 1 98 ? -4.157 4.078 6.226 1.00 94.62 98 SER A C 1
ATOM 773 O O . SER A 1 98 ? -4.537 3.246 7.037 1.00 94.62 98 SER A O 1
ATOM 775 N N . LEU A 1 99 ? -4.902 5.126 5.859 1.00 94.88 99 LEU A N 1
ATOM 776 C CA . LEU A 1 99 ? -6.254 5.357 6.379 1.00 94.88 99 LEU A CA 1
ATOM 777 C C . LEU A 1 99 ? -7.217 4.237 5.965 1.00 94.88 99 LEU A C 1
ATOM 779 O O . LEU A 1 99 ? -8.059 3.826 6.751 1.00 94.88 99 LEU A O 1
ATOM 783 N N . LEU A 1 100 ? -7.095 3.741 4.731 1.00 94.94 100 LEU A N 1
ATOM 784 C CA . LEU A 1 100 ? -7.899 2.623 4.250 1.00 94.94 100 LEU A CA 1
ATOM 785 C C . LEU A 1 100 ? -7.604 1.342 5.037 1.00 94.94 100 LEU A C 1
ATOM 787 O O . LEU A 1 100 ? -8.544 0.664 5.426 1.00 94.94 100 LEU A O 1
ATOM 791 N N . ALA A 1 101 ? -6.327 1.028 5.275 1.00 95.12 101 ALA A N 1
ATOM 792 C CA . ALA A 1 101 ? -5.928 -0.147 6.046 1.00 95.12 101 ALA A CA 1
ATOM 793 C C . ALA A 1 101 ? -6.524 -0.108 7.459 1.00 95.12 101 ALA A C 1
ATOM 795 O O . ALA A 1 101 ? -7.227 -1.031 7.847 1.00 95.12 101 ALA A O 1
ATOM 796 N N . GLU A 1 102 ? -6.342 1.013 8.164 1.00 93.56 102 GLU A N 1
ATOM 797 C CA . GLU A 1 102 ? -6.872 1.208 9.517 1.00 93.56 102 GLU A CA 1
ATOM 798 C C . GLU A 1 102 ? -8.403 1.089 9.559 1.00 93.56 102 GLU A C 1
ATOM 800 O O . GLU A 1 102 ? -8.951 0.441 10.445 1.00 93.56 102 GLU A O 1
ATOM 805 N N . ALA A 1 103 ? -9.108 1.650 8.570 1.00 92.31 103 ALA A N 1
ATOM 806 C CA . ALA A 1 103 ? -10.559 1.507 8.478 1.00 92.31 103 ALA A CA 1
ATOM 807 C C . ALA A 1 103 ? -10.97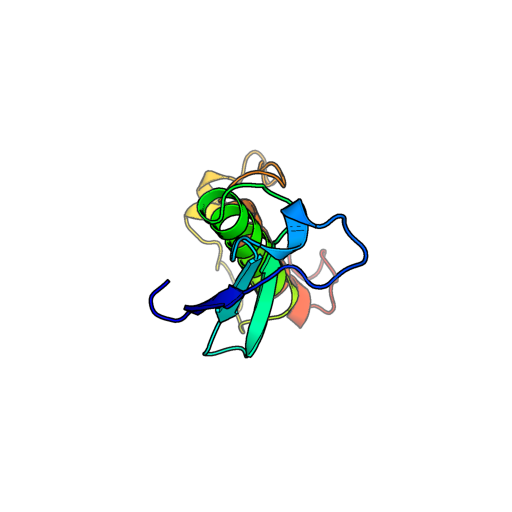1 0.040 8.292 1.00 92.31 103 ALA A C 1
ATOM 809 O O . ALA A 1 103 ? -11.920 -0.416 8.926 1.00 92.31 103 ALA A O 1
ATOM 810 N N . LEU A 1 104 ? -10.273 -0.684 7.413 1.00 94.06 104 LEU A N 1
ATOM 811 C CA . LEU A 1 104 ? -10.566 -2.083 7.116 1.00 94.06 104 LEU A CA 1
ATOM 812 C C . LEU A 1 104 ? -10.284 -2.996 8.312 1.00 94.06 104 LEU A C 1
ATOM 814 O O . LEU A 1 104 ? -11.088 -3.880 8.582 1.00 94.06 104 LEU A O 1
ATOM 818 N N . ASP A 1 105 ? -9.213 -2.741 9.061 1.00 93.50 105 ASP A N 1
ATOM 819 C CA . ASP A 1 105 ? -8.867 -3.508 10.264 1.00 93.50 105 ASP A CA 1
ATOM 820 C C . ASP A 1 105 ? -9.932 -3.381 11.369 1.00 93.50 105 ASP A C 1
ATOM 822 O O . ASP A 1 105 ? -10.182 -4.337 12.095 1.00 93.50 105 ASP A O 1
ATOM 826 N N . VAL A 1 106 ? -10.621 -2.236 11.465 1.00 91.25 106 VAL A N 1
ATOM 827 C CA . VAL A 1 106 ? -11.714 -2.032 12.438 1.00 91.25 106 VAL A CA 1
ATOM 828 C C . VAL A 1 106 ? -13.022 -2.691 11.997 1.00 91.25 106 VAL A C 1
ATOM 830 O O . VAL A 1 106 ? -13.746 -3.256 12.819 1.00 91.25 106 VAL A O 1
ATOM 833 N N . ILE A 1 107 ? -13.372 -2.600 10.709 1.00 91.31 107 ILE A N 1
ATOM 834 C CA . ILE A 1 107 ? -14.676 -3.088 10.227 1.00 91.31 107 ILE A CA 1
ATOM 835 C C . ILE A 1 107 ? -14.688 -4.593 9.941 1.00 91.31 107 ILE A C 1
ATOM 837 O O . ILE A 1 107 ? -15.762 -5.192 9.973 1.00 91.31 107 ILE A O 1
ATOM 841 N N . ASP A 1 108 ? -13.537 -5.200 9.642 1.00 92.19 108 ASP A N 1
ATOM 842 C CA . ASP A 1 108 ? -13.437 -6.617 9.273 1.00 92.19 108 ASP A CA 1
ATOM 843 C C . ASP A 1 108 ? -13.895 -7.557 10.411 1.00 92.19 108 ASP A C 1
ATOM 845 O O . ASP A 1 108 ? -14.795 -8.364 10.157 1.00 92.19 108 ASP A O 1
ATOM 849 N N . PRO A 1 109 ? -13.477 -7.371 11.685 1.00 89.62 109 PRO A N 1
ATOM 850 C CA . PRO A 1 109 ? -14.023 -8.129 12.820 1.00 89.62 109 PRO A CA 1
ATOM 851 C C . PRO A 1 109 ? -15.533 -7.940 13.022 1.00 89.62 109 PRO A C 1
ATOM 853 O O . PRO A 1 109 ? -16.213 -8.802 13.576 1.00 89.62 109 PRO A O 1
ATOM 856 N N . CYS A 1 110 ? -16.077 -6.810 12.560 1.00 88.88 110 CYS A N 1
ATOM 857 C CA . CYS A 1 110 ? -17.502 -6.496 12.635 1.00 88.88 110 CYS A CA 1
ATOM 858 C C . CYS A 1 110 ? -18.308 -7.063 11.450 1.00 88.88 110 CYS A C 1
ATOM 860 O O . CYS A 1 110 ? -19.501 -6.774 11.331 1.00 88.88 110 CYS A O 1
ATOM 862 N N . GLY A 1 111 ? -17.684 -7.835 10.552 1.00 88.75 111 GLY A N 1
ATOM 863 C CA . GLY A 1 111 ? -18.328 -8.347 9.342 1.00 88.75 111 GLY A CA 1
ATOM 864 C C . GLY A 1 111 ? -18.715 -7.240 8.360 1.00 88.75 111 GLY A C 1
ATOM 865 O O . GLY A 1 111 ? -19.752 -7.338 7.707 1.00 88.75 111 GLY A O 1
ATOM 866 N N . TYR A 1 112 ? -17.911 -6.174 8.279 1.00 86.25 112 TYR A N 1
ATOM 86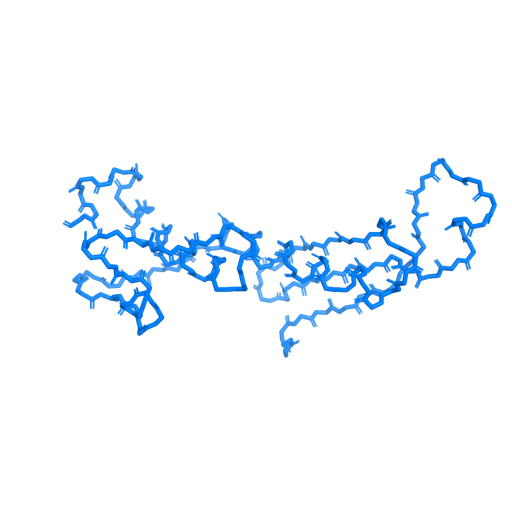7 C CA . TYR A 1 112 ? -18.146 -4.991 7.439 1.00 86.25 112 TYR A CA 1
ATOM 868 C C . TYR A 1 112 ? -19.407 -4.181 7.806 1.00 86.25 112 TYR A C 1
ATOM 870 O O . TYR A 1 112 ? -19.821 -3.291 7.058 1.00 86.25 112 TYR A O 1
ATOM 878 N N . ASP A 1 113 ? -19.994 -4.426 8.982 1.00 87.38 113 ASP A N 1
ATOM 879 C CA . ASP A 1 113 ? -21.076 -3.613 9.536 1.00 87.38 113 ASP A CA 1
ATOM 880 C C . ASP A 1 113 ? -20.514 -2.347 10.197 1.00 87.38 113 ASP A C 1
ATOM 882 O O . ASP A 1 113 ? -20.000 -2.354 11.319 1.00 87.38 113 ASP A O 1
ATOM 886 N N . THR A 1 114 ? -20.641 -1.225 9.494 1.00 81.88 114 THR A N 1
ATOM 887 C CA . THR A 1 114 ? -20.099 0.066 9.930 1.00 81.88 114 THR A CA 1
ATOM 888 C C . THR A 1 114 ? -20.784 0.648 11.165 1.00 81.88 114 THR A C 1
ATOM 890 O O . THR A 1 114 ? -20.206 1.530 11.792 1.00 81.88 114 THR A O 1
ATOM 893 N N . ARG A 1 115 ? -21.980 0.174 11.546 1.00 80.62 115 ARG A N 1
ATOM 894 C CA . ARG A 1 115 ? -22.668 0.638 12.766 1.00 80.62 115 ARG A CA 1
ATOM 895 C C . ARG A 1 115 ? -22.145 -0.047 14.021 1.00 80.62 115 ARG A C 1
ATOM 897 O O . ARG A 1 115 ? -22.238 0.521 15.101 1.00 80.62 115 ARG A O 1
ATOM 904 N N . LYS A 1 116 ? -21.627 -1.269 13.887 1.00 77.25 116 LYS A N 1
ATOM 905 C CA . LYS A 1 116 ? -20.994 -2.004 14.994 1.00 77.25 116 LYS A CA 1
ATOM 906 C C . LYS A 1 116 ? -19.570 -1.521 15.262 1.00 77.25 116 LYS A C 1
ATOM 908 O O . LYS A 1 116 ? -19.091 -1.637 16.381 1.00 77.25 116 LYS A O 1
ATOM 913 N N . ALA A 1 117 ? -18.929 -0.984 14.228 1.00 71.88 117 ALA A N 1
ATOM 914 C CA . ALA A 1 117 ? -17.556 -0.496 14.240 1.00 71.88 117 ALA A CA 1
ATOM 915 C C . ALA A 1 117 ? -17.398 0.976 14.684 1.00 71.88 117 ALA A C 1
ATOM 917 O O . ALA A 1 117 ? -16.267 1.455 14.769 1.00 71.88 117 ALA A O 1
ATOM 918 N N . SER A 1 118 ? -18.500 1.712 14.889 1.00 63.91 118 SER A N 1
ATOM 919 C CA . SER A 1 118 ? -18.508 3.163 15.160 1.00 63.91 118 SER A CA 1
ATOM 920 C C . SER A 1 118 ? -18.545 3.533 16.633 1.00 63.91 118 SER A C 1
ATOM 922 O O . SER A 1 118 ? -19.332 2.877 17.351 1.00 63.91 118 SER A O 1
#

Radius of gyration: 17.78 Å; chains: 1; bounding box: 37×29×53 Å

pLDDT: mean 87.63, std 11.89, range [49.12, 97.44]

Secondary structure (DSSP, 8-state):
-TTEEEEEEPPPSS--TTTTSS--EEEEEETTT--EEEE-SSSSHHHHHHHHHHHHHHHHHHH------SS----HHHHHHEETTEE---TTSTTHHHHHHHHHHHHTTTTT-TTT--

Sequence (118 aa):
MKQCTLTRGRASGPGGQHRNKVETHITLVHNPTGVEAQAGERRLAKENQRVALKRLRLCLATQVRVEVPQGEIRSELWKSRCRNRKIVCSTKHADFPSLLAEALDVIDPCGYDTRKAS

Foldseek 3Di:
DVQKDKDFAQDDDPDDPVSRPDRLKIKIARNVVRQIFIFRPDPHNVVRVVVRVLVSLQSCLPPPEDADDPDDDQDPLQVVQADPNDGDDDNPDPCNSVNSSVVCNQCVVVVNPVVVSD